Protein AF-A0A2M7SRD3-F1 (afdb_monomer)

Radius of gyration: 24.25 Å; Cα contacts (8 Å, |Δi|>4): 43; chains: 1; bounding box: 41×37×69 Å

pLDDT: mean 70.31, std 21.48, range [29.5, 97.19]

Structure (mmCIF, N/CA/C/O backbone):
data_AF-A0A2M7SRD3-F1
#
_entry.id   AF-A0A2M7SRD3-F1
#
loop_
_atom_site.group_PDB
_atom_site.id
_atom_site.type_symbol
_atom_site.label_atom_id
_atom_site.label_alt_id
_atom_site.label_comp_id
_atom_site.label_asym_id
_atom_site.label_entity_id
_atom_site.label_seq_id
_atom_site.pdbx_PDB_ins_code
_atom_site.Cartn_x
_atom_site.Cartn_y
_atom_site.Cartn_z
_atom_site.occupancy
_atom_site.B_iso_or_equiv
_atom_site.aut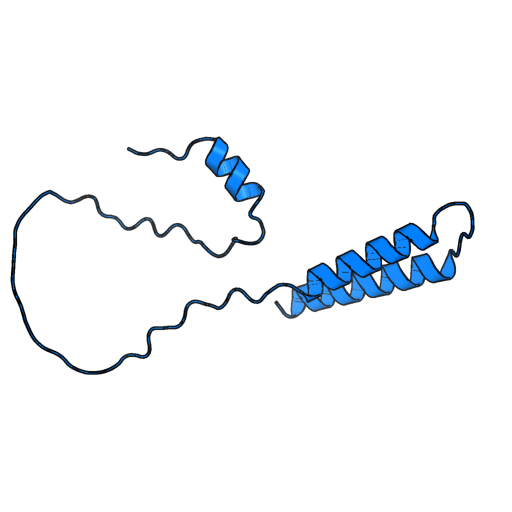h_seq_id
_atom_site.auth_comp_id
_atom_site.auth_asym_id
_atom_site.auth_atom_id
_atom_site.pdbx_PDB_model_num
ATOM 1 N N . MET A 1 1 ? -14.503 23.095 34.127 1.00 45.19 1 MET A N 1
ATOM 2 C CA . MET A 1 1 ? -14.641 22.718 32.708 1.00 45.19 1 MET A CA 1
ATOM 3 C C . MET A 1 1 ? -13.235 22.602 32.161 1.00 45.19 1 MET A C 1
ATOM 5 O O . MET A 1 1 ? -12.594 23.626 31.984 1.00 45.19 1 MET A O 1
ATOM 9 N N . GLU A 1 2 ? -12.712 21.387 32.020 1.00 53.75 2 GLU A N 1
ATOM 10 C CA . GLU A 1 2 ? -11.455 21.172 31.294 1.00 53.75 2 GLU A CA 1
ATOM 11 C C . GLU A 1 2 ? -11.826 20.880 29.841 1.00 53.75 2 GLU A C 1
ATOM 13 O O . GLU A 1 2 ? -12.246 19.775 29.504 1.00 53.75 2 GLU A O 1
ATOM 18 N N . GLU A 1 3 ? -11.794 21.911 29.000 1.00 58.84 3 GLU A N 1
ATOM 19 C CA . GLU A 1 3 ? -12.043 21.758 27.568 1.00 58.84 3 GLU A CA 1
ATOM 20 C C . GLU A 1 3 ? -10.777 21.222 26.879 1.00 58.84 3 GLU A C 1
ATOM 22 O O . GLU A 1 3 ? -9.671 21.691 27.175 1.00 58.84 3 GLU A O 1
ATOM 27 N N . PRO A 1 4 ? -10.896 20.243 25.964 1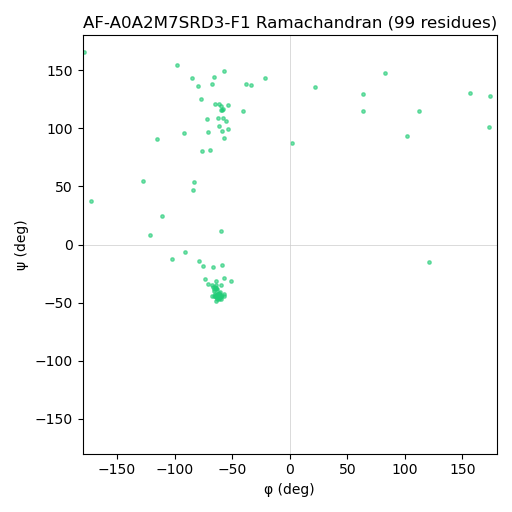.00 63.25 4 PRO A N 1
ATOM 28 C CA . PRO A 1 4 ? -9.741 19.686 25.276 1.00 63.25 4 PRO A CA 1
ATOM 29 C C . PRO A 1 4 ? -9.092 20.754 24.388 1.00 63.25 4 PRO A C 1
ATOM 31 O O . PRO A 1 4 ? -9.713 21.304 23.478 1.00 63.25 4 PRO A O 1
ATOM 34 N N . SER A 1 5 ? -7.817 21.044 24.654 1.00 76.44 5 SER A N 1
ATOM 35 C CA . SER A 1 5 ? -7.002 21.957 23.848 1.00 76.44 5 SER A CA 1
ATOM 36 C C . SER A 1 5 ? -6.941 21.496 22.387 1.00 76.44 5 SER A C 1
ATOM 38 O O . SER A 1 5 ? -6.916 20.301 22.099 1.00 76.44 5 SER A O 1
ATOM 40 N N . VAL A 1 6 ? -6.824 22.438 21.445 1.00 74.75 6 VAL A N 1
ATOM 41 C CA . VAL A 1 6 ? -6.611 22.163 20.007 1.00 74.75 6 VAL A CA 1
ATOM 42 C C . VAL A 1 6 ? -5.437 21.202 19.778 1.00 74.75 6 VAL A C 1
ATOM 44 O O . VAL A 1 6 ? -5.451 20.387 18.854 1.00 74.75 6 VAL A O 1
ATOM 47 N N . LEU A 1 7 ? -4.431 21.246 20.653 1.00 68.06 7 LEU A N 1
ATOM 48 C CA . LEU A 1 7 ? -3.292 20.332 20.611 1.00 68.06 7 LEU A CA 1
ATOM 49 C C . LEU A 1 7 ? -3.695 18.875 20.848 1.00 68.06 7 LEU A C 1
ATOM 51 O O . LEU A 1 7 ? -3.096 17.979 20.258 1.00 68.06 7 LEU A O 1
ATOM 55 N N . ASP A 1 8 ? -4.728 18.632 21.647 1.00 71.81 8 ASP A N 1
ATOM 56 C CA . ASP A 1 8 ? -5.255 17.294 21.891 1.00 71.81 8 ASP A CA 1
ATOM 57 C C . ASP A 1 8 ? -5.985 16.748 20.655 1.00 71.81 8 ASP A C 1
ATOM 59 O O . ASP A 1 8 ? -5.835 15.579 20.301 1.00 71.81 8 ASP A O 1
ATOM 63 N N . TYR A 1 9 ? -6.652 17.620 19.888 1.00 75.19 9 TYR A N 1
ATOM 64 C CA . TYR A 1 9 ? -7.229 17.251 18.591 1.00 75.19 9 TYR A CA 1
ATOM 65 C C . TYR A 1 9 ? -6.153 16.855 17.571 1.00 75.19 9 TYR A C 1
ATOM 67 O O . TYR A 1 9 ? -6.278 15.836 16.886 1.00 75.19 9 TYR A O 1
ATOM 75 N N . VAL A 1 10 ? -5.058 17.617 17.494 1.00 78.75 10 VAL A N 1
ATOM 76 C CA . VAL A 1 10 ? -3.927 17.296 16.606 1.00 78.75 10 VAL A CA 1
ATOM 77 C C . VAL A 1 10 ? -3.254 15.993 17.039 1.00 78.75 10 VAL A C 1
ATOM 79 O O . VAL A 1 10 ? -2.965 15.130 16.207 1.00 78.75 10 VAL A O 1
ATOM 82 N N . LYS A 1 11 ? -3.064 15.804 18.346 1.00 65.62 11 LYS A N 1
ATOM 83 C CA . LYS A 1 11 ? -2.464 14.594 18.913 1.00 65.62 11 LYS A CA 1
ATOM 84 C C . LYS A 1 11 ? -3.349 13.368 18.682 1.00 65.62 11 LYS A C 1
ATOM 86 O O . LYS A 1 11 ? -2.837 12.321 18.297 1.00 65.62 11 LYS A O 1
ATOM 91 N N . SER A 1 12 ? -4.665 13.510 18.818 1.00 68.81 12 SER A N 1
ATOM 92 C CA . SER A 1 12 ? -5.658 12.477 18.502 1.00 68.81 12 SER A CA 1
ATOM 93 C C . SER A 1 12 ? -5.656 12.109 17.013 1.00 68.81 12 SER A C 1
ATOM 95 O O . SER A 1 12 ? -5.631 10.928 16.664 1.00 68.81 12 SER A O 1
ATOM 97 N N . LYS A 1 13 ? -5.572 13.097 16.110 1.00 71.62 13 LYS A N 1
ATOM 98 C CA . LYS A 1 13 ? -5.458 12.847 14.662 1.00 71.62 13 LYS A CA 1
ATOM 99 C C . LYS A 1 13 ? -4.163 12.131 14.275 1.00 71.62 13 LYS A C 1
ATOM 101 O O . LYS A 1 13 ? -4.200 11.298 13.371 1.00 71.62 13 LYS A O 1
ATOM 106 N N . LEU A 1 14 ? -3.049 12.406 14.958 1.00 74.75 14 LEU A N 1
ATOM 107 C CA . LEU A 1 14 ? -1.787 11.685 14.747 1.00 74.75 14 LEU A CA 1
ATOM 108 C C . LEU A 1 14 ? -1.809 10.264 15.327 1.00 74.75 14 LEU A C 1
ATOM 110 O O . LEU A 1 14 ? -1.161 9.365 14.796 1.00 74.75 14 LEU A O 1
ATOM 114 N N . LYS A 1 15 ? -2.581 10.034 16.388 1.00 65.44 15 LYS A N 1
ATOM 115 C CA . LYS A 1 15 ? -2.758 8.733 17.043 1.00 65.44 15 LYS A CA 1
ATOM 116 C C . LYS A 1 15 ? -3.823 7.874 16.345 1.00 65.44 15 LYS A C 1
ATOM 118 O O . LYS A 1 15 ? -4.652 7.246 17.000 1.00 65.44 15 LYS A O 1
ATOM 123 N N . PHE A 1 16 ? -3.783 7.760 15.013 1.00 59.47 16 PHE A N 1
ATOM 124 C CA . PHE A 1 16 ? -4.686 6.866 14.260 1.00 59.47 16 PHE A CA 1
ATOM 125 C C . PHE A 1 16 ? -4.567 5.387 14.684 1.00 59.47 16 PHE A C 1
ATOM 127 O O . PHE A 1 16 ? -5.478 4.598 14.440 1.00 59.47 16 PHE A O 1
ATOM 134 N N . TRP A 1 17 ? -3.473 5.043 15.369 1.00 58.94 17 TRP A N 1
ATOM 135 C CA . TRP A 1 17 ? -3.199 3.747 15.990 1.00 58.94 17 TRP A CA 1
ATOM 136 C C . TRP A 1 17 ? -3.907 3.511 17.339 1.00 58.94 17 TRP A C 1
ATOM 138 O O . TRP A 1 17 ? -3.954 2.380 17.807 1.00 58.94 17 TRP A O 1
ATOM 148 N N . GLN A 1 18 ? -4.452 4.555 17.979 1.00 55.81 18 GLN A N 1
ATOM 149 C CA . GLN A 1 18 ? -5.123 4.492 19.291 1.00 55.81 18 GLN A CA 1
ATOM 150 C C . GLN A 1 18 ? -6.639 4.739 19.201 1.00 55.81 18 G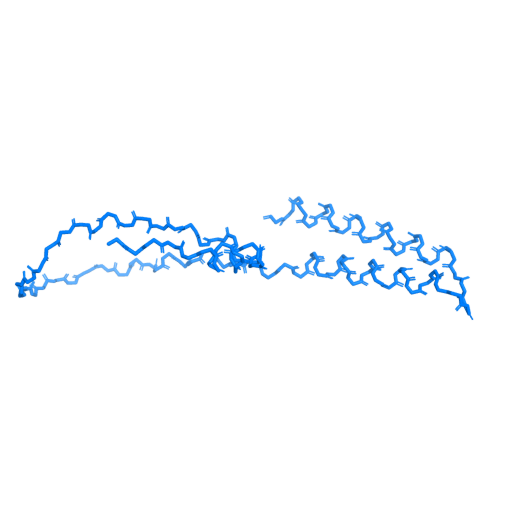LN A C 1
ATOM 152 O O . GLN A 1 18 ? -7.275 5.107 20.184 1.00 55.81 18 GLN A O 1
ATOM 157 N N . ARG A 1 19 ? -7.251 4.488 18.035 1.00 51.75 19 ARG A N 1
ATOM 158 C CA . ARG A 1 19 ? -8.700 4.630 17.755 1.00 51.75 19 ARG A CA 1
ATOM 159 C C . ARG A 1 19 ? -9.650 3.767 18.623 1.00 51.75 19 ARG A C 1
ATOM 161 O O . ARG A 1 19 ? -10.828 3.664 18.297 1.00 51.75 19 ARG A O 1
ATOM 168 N N . GLY A 1 20 ? -9.159 3.148 19.698 1.00 50.91 20 GLY A N 1
ATOM 169 C CA . GLY A 1 20 ? -9.927 2.352 20.659 1.00 50.91 20 GLY A CA 1
ATOM 170 C C . GLY A 1 20 ? -10.250 3.057 21.982 1.00 50.91 20 GLY A C 1
ATOM 171 O O . GLY A 1 20 ? -11.106 2.566 22.713 1.00 50.91 20 GLY A O 1
ATOM 172 N N . GLU A 1 21 ? -9.643 4.207 22.297 1.00 48.59 21 GLU A N 1
ATOM 173 C CA . GLU A 1 21 ? -10.061 5.015 23.453 1.00 48.59 21 GLU A CA 1
ATOM 174 C C . GLU A 1 21 ? -11.352 5.766 23.096 1.00 48.59 21 GLU A C 1
ATOM 176 O O . GLU A 1 21 ? -11.353 6.940 22.728 1.00 48.59 21 GLU A O 1
ATOM 181 N N . LYS A 1 22 ? -12.494 5.070 23.171 1.00 48.47 22 LYS A N 1
ATOM 182 C CA . LYS A 1 22 ? -13.769 5.766 23.347 1.00 48.47 22 LYS A CA 1
ATOM 183 C C . LYS A 1 22 ? -13.645 6.548 24.647 1.00 48.47 22 LYS 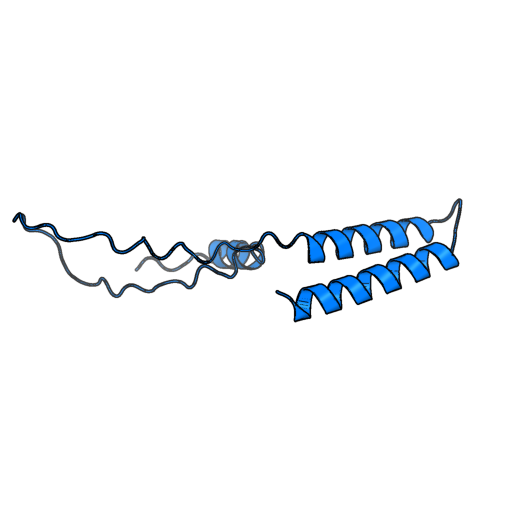A C 1
ATOM 185 O O . LYS A 1 22 ? -13.506 5.946 25.707 1.00 48.47 22 LYS A O 1
ATOM 190 N N . ILE A 1 23 ? -13.686 7.872 24.545 1.00 49.66 23 ILE A N 1
ATOM 191 C CA . ILE A 1 23 ? -13.851 8.783 25.673 1.00 49.66 23 ILE A CA 1
ATOM 192 C C . ILE A 1 23 ? -15.114 8.326 26.410 1.00 49.66 23 ILE A C 1
ATOM 194 O O . ILE A 1 23 ? -16.234 8.582 25.968 1.00 49.66 23 ILE A O 1
ATOM 198 N N . ILE A 1 24 ? -14.937 7.576 27.498 1.00 46.91 24 ILE A N 1
ATOM 199 C CA . ILE A 1 24 ? -15.996 7.331 28.464 1.00 46.91 24 ILE A CA 1
ATOM 200 C C . ILE A 1 24 ? -16.156 8.677 29.158 1.00 46.91 24 ILE A C 1
ATOM 202 O O . ILE A 1 24 ? -15.377 9.028 30.040 1.00 46.91 24 ILE A O 1
ATOM 206 N N . ILE A 1 25 ? -17.129 9.469 28.713 1.00 45.72 25 ILE A N 1
ATOM 207 C CA . ILE A 1 25 ? -17.614 10.599 29.498 1.00 45.72 25 ILE A CA 1
ATOM 208 C C . ILE A 1 25 ? -18.345 9.960 30.681 1.00 45.72 25 ILE A C 1
ATOM 210 O O . ILE A 1 25 ? -19.558 9.759 30.649 1.00 45.72 25 ILE A O 1
ATOM 214 N N . THR A 1 26 ? -17.590 9.545 31.700 1.00 33.03 26 THR A N 1
ATOM 215 C CA . THR A 1 26 ? -18.160 9.247 33.006 1.00 33.03 26 THR A CA 1
ATOM 216 C C . THR A 1 26 ? -18.748 10.559 33.481 1.00 33.03 26 THR A C 1
ATOM 218 O O . THR A 1 26 ? -18.036 11.517 33.774 1.00 33.03 26 THR A O 1
ATOM 221 N N . THR A 1 27 ? -20.073 10.611 33.489 1.00 42.25 27 THR A N 1
ATOM 222 C CA . THR A 1 27 ? -20.823 11.591 34.255 1.00 42.25 27 THR A CA 1
ATOM 223 C C . THR A 1 27 ? -20.406 11.453 35.721 1.00 42.25 27 THR A C 1
ATOM 225 O O . THR A 1 27 ? -20.890 10.612 36.467 1.00 42.25 27 THR A O 1
ATOM 228 N N . SER A 1 28 ? -19.400 12.220 36.121 1.00 38.34 28 SER A N 1
ATOM 229 C CA . SER A 1 28 ? -19.044 12.441 37.518 1.00 38.34 28 SER A CA 1
ATOM 230 C C . SER A 1 28 ? -18.975 13.941 37.758 1.00 38.34 28 SER A C 1
ATOM 232 O O . SER A 1 28 ? -17.983 14.489 38.228 1.00 38.34 28 SER A O 1
ATOM 234 N N . ALA A 1 29 ? -20.072 14.621 37.429 1.00 40.25 29 ALA A N 1
ATOM 235 C CA . ALA A 1 29 ? -20.532 15.661 38.326 1.00 40.25 29 ALA A CA 1
ATOM 236 C C . ALA A 1 29 ? -21.093 14.927 39.545 1.00 40.25 29 ALA A C 1
ATOM 238 O O . ALA A 1 29 ? -22.120 14.270 39.401 1.00 40.25 29 ALA A O 1
ATOM 239 N N . THR A 1 30 ? -20.398 14.973 40.687 1.00 31.27 30 THR A N 1
ATOM 240 C CA . THR A 1 30 ? -20.986 15.007 42.041 1.00 31.27 30 THR A CA 1
ATOM 241 C C . THR A 1 30 ? -19.887 14.883 43.104 1.00 31.27 30 THR A C 1
ATOM 243 O O . THR A 1 30 ? -19.383 13.803 43.374 1.00 31.27 30 THR A O 1
ATOM 246 N N . PHE A 1 31 ? -19.559 16.050 43.662 1.00 29.50 31 PHE A N 1
ATOM 247 C CA . PHE A 1 31 ? -19.368 16.362 45.083 1.00 29.50 31 PHE A CA 1
ATOM 248 C C . PHE A 1 31 ? -18.249 15.710 45.920 1.00 29.50 31 PHE A C 1
ATOM 250 O O . PHE A 1 31 ? -18.088 14.502 46.039 1.00 29.50 31 PHE A O 1
ATOM 257 N N . SER A 1 32 ? -17.532 16.625 46.578 1.00 33.69 32 SER A N 1
ATOM 258 C CA . SER A 1 32 ? -16.679 16.477 47.750 1.00 33.69 32 SER A CA 1
ATOM 259 C C . SER A 1 32 ? -17.190 15.505 48.819 1.00 33.69 32 SER A C 1
ATOM 261 O O . SER A 1 32 ? -18.324 15.635 49.264 1.00 33.69 32 SER A O 1
ATOM 263 N N . GLY A 1 33 ? -16.261 14.713 49.362 1.00 34.47 33 GLY A N 1
ATOM 264 C CA . GLY A 1 33 ? -16.201 14.376 50.789 1.00 34.47 33 GLY A CA 1
ATOM 265 C C . GLY A 1 33 ? -17.099 13.244 51.305 1.00 34.47 33 GLY A C 1
ATOM 266 O O . GLY A 1 33 ? -18.239 13.091 50.894 1.00 34.47 33 GLY A O 1
ATOM 267 N N . VAL A 1 34 ? -16.558 12.562 52.325 1.00 33.88 34 VAL A N 1
ATOM 268 C CA . VAL A 1 34 ? -17.157 11.572 53.250 1.00 33.88 34 VAL A CA 1
ATOM 269 C C . VAL A 1 34 ? -16.844 10.087 52.964 1.00 33.88 34 VAL A C 1
ATOM 271 O O . VAL A 1 34 ? -17.477 9.413 52.163 1.00 33.88 34 VAL A O 1
ATOM 274 N N . GLU A 1 35 ? -15.786 9.643 53.653 1.00 38.91 35 GLU A N 1
ATOM 275 C CA . GLU A 1 35 ? -15.600 8.429 54.475 1.00 38.91 35 GLU A CA 1
ATOM 276 C C . GLU A 1 35 ? -16.484 7.163 54.316 1.00 38.91 35 GLU A C 1
ATOM 278 O O . GLU A 1 35 ? -17.706 7.205 54.365 1.00 38.91 35 GLU A O 1
ATOM 283 N N . GLU A 1 36 ? -15.768 6.023 54.317 1.00 37.72 36 GLU A N 1
ATOM 284 C CA . GLU A 1 36 ? -16.004 4.791 55.106 1.00 37.72 36 GLU A CA 1
ATOM 285 C C . GLU A 1 36 ? -17.295 3.959 54.879 1.00 37.72 36 GLU A C 1
ATOM 287 O O . GLU A 1 36 ? -18.382 4.356 55.274 1.00 37.72 36 GLU A O 1
ATOM 292 N N . LYS A 1 37 ? -17.169 2.710 54.372 1.00 37.38 37 LYS A N 1
ATOM 293 C CA . LYS A 1 37 ? -17.249 1.459 55.178 1.00 37.38 37 LYS A CA 1
ATOM 294 C C . LYS A 1 37 ? -17.211 0.159 54.344 1.00 37.38 37 LYS A C 1
ATOM 296 O O . LYS A 1 37 ? -17.988 -0.081 53.432 1.00 37.38 37 LYS A O 1
ATOM 301 N N . VAL A 1 38 ? -16.277 -0.681 54.775 1.00 39.31 38 VAL A N 1
ATOM 302 C CA . VAL A 1 38 ? -16.011 -2.127 54.642 1.00 39.31 38 VAL A CA 1
ATOM 303 C C . VAL A 1 38 ? -17.181 -3.083 54.275 1.00 39.31 38 VAL A C 1
ATOM 305 O O . VAL A 1 38 ? -18.238 -3.040 54.897 1.00 39.31 38 VAL A O 1
ATOM 308 N N . LYS A 1 39 ? -16.825 -4.106 53.461 1.00 38.28 39 LYS A N 1
ATOM 309 C CA . LYS A 1 39 ? -17.063 -5.576 53.614 1.00 38.28 39 LYS A CA 1
ATOM 310 C C . LYS A 1 39 ? -18.033 -6.276 52.634 1.00 38.28 39 LYS A C 1
ATOM 312 O O . LYS A 1 39 ? -19.239 -6.122 52.736 1.00 38.28 39 LYS A O 1
ATOM 317 N N . ILE A 1 40 ? -17.479 -7.191 51.824 1.00 38.16 40 ILE A N 1
ATOM 318 C CA . ILE A 1 40 ? -17.690 -8.667 51.790 1.00 38.16 40 ILE A CA 1
ATOM 319 C C . ILE A 1 40 ? -17.329 -9.182 50.382 1.00 38.16 40 ILE A C 1
ATOM 321 O O . ILE A 1 40 ? -17.741 -8.622 49.373 1.00 38.16 40 ILE A O 1
ATOM 325 N N . ALA A 1 41 ? -16.500 -10.224 50.343 1.00 49.41 41 ALA A N 1
ATOM 326 C CA . ALA A 1 41 ? -15.986 -10.877 49.146 1.00 49.41 41 ALA A CA 1
ATOM 327 C C . ALA A 1 41 ? -16.952 -11.941 48.601 1.00 49.41 41 ALA A C 1
ATOM 329 O O . ALA A 1 41 ? -17.508 -12.675 49.408 1.00 49.41 41 ALA A O 1
ATOM 330 N N . GLU A 1 42 ? -17.052 -12.065 47.268 1.00 47.22 42 GLU A N 1
ATOM 331 C CA . GLU A 1 42 ? -17.192 -13.319 46.493 1.00 47.22 42 GLU A CA 1
ATOM 332 C C . GLU A 1 42 ? -17.237 -13.013 44.971 1.00 47.22 42 GLU A C 1
ATOM 334 O O . GLU A 1 42 ? -17.395 -11.857 44.581 1.00 47.22 42 GLU A O 1
ATOM 339 N N . PRO A 1 43 ? -17.065 -14.009 44.085 1.00 44.47 43 PRO A N 1
ATOM 340 C CA . PRO A 1 43 ? -15.811 -14.535 43.569 1.00 44.47 43 PRO A CA 1
ATOM 341 C C . PRO A 1 43 ? -15.443 -13.943 42.192 1.00 44.47 43 PRO A C 1
ATOM 343 O O . PRO A 1 43 ? -16.294 -13.542 41.404 1.00 44.47 43 PRO A O 1
ATOM 346 N N . SER A 1 44 ? -14.139 -13.938 41.905 1.00 50.47 44 SER A N 1
ATOM 347 C CA . SER A 1 44 ? -13.506 -13.932 40.575 1.00 50.47 44 SER A CA 1
ATOM 348 C C . SER A 1 44 ? -14.447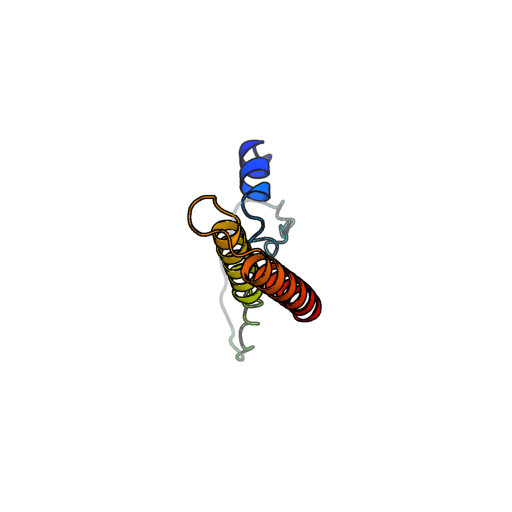 -13.878 39.355 1.00 50.47 44 SER A C 1
ATOM 350 O O . SER A 1 44 ? -14.756 -14.903 38.745 1.00 50.47 44 SER A O 1
ATOM 352 N N . GLN A 1 45 ? -14.819 -12.673 38.927 1.00 52.62 45 GLN A N 1
ATOM 353 C CA . GLN A 1 45 ? -15.035 -12.433 37.504 1.00 52.62 45 GLN A CA 1
ATOM 354 C C . GLN A 1 45 ? -13.639 -12.309 36.887 1.00 52.62 45 GLN A C 1
ATOM 356 O O . GLN A 1 45 ? -12.850 -11.500 37.388 1.00 52.62 45 GLN A O 1
ATOM 361 N N . PRO A 1 46 ? -13.268 -13.085 35.851 1.00 48.84 46 PRO A N 1
ATOM 362 C CA . PRO A 1 46 ? -12.069 -12.752 35.107 1.00 48.84 46 PRO A CA 1
ATOM 363 C C . PRO A 1 46 ? -12.287 -11.337 34.583 1.00 48.84 46 PRO A C 1
ATOM 365 O O . PRO A 1 46 ? -13.247 -11.087 33.852 1.00 48.84 46 PRO A O 1
ATOM 368 N N . ALA A 1 47 ? -11.438 -10.412 35.041 1.00 54.53 47 ALA A N 1
ATOM 369 C CA . ALA A 1 47 ? -11.352 -9.061 34.522 1.00 54.53 47 ALA A CA 1
ATOM 370 C C . ALA A 1 47 ? -11.482 -9.161 33.005 1.00 54.53 47 ALA A C 1
ATOM 372 O O . ALA A 1 47 ? -10.663 -9.829 32.376 1.00 54.53 47 ALA A O 1
ATOM 373 N N . ASN A 1 48 ? -12.566 -8.606 32.458 1.00 53.22 48 ASN A N 1
ATOM 374 C CA . ASN A 1 48 ? -12.834 -8.613 31.030 1.00 53.22 48 ASN A CA 1
ATOM 375 C C . ASN A 1 48 ? -11.641 -7.917 30.378 1.00 53.22 48 ASN A C 1
ATOM 377 O O . ASN A 1 48 ? -11.493 -6.695 30.465 1.00 53.22 48 ASN A O 1
ATOM 381 N N . LEU A 1 49 ? -10.710 -8.741 29.895 1.00 57.22 49 LEU A N 1
ATOM 382 C CA . LEU A 1 49 ? -9.428 -8.313 29.384 1.00 57.22 49 LEU A CA 1
ATOM 383 C C . LEU A 1 49 ? -9.752 -7.372 28.238 1.00 57.22 49 LEU A C 1
ATOM 385 O O . LEU A 1 49 ? -10.448 -7.750 27.296 1.00 57.22 49 LEU A O 1
ATOM 389 N N . GLN A 1 50 ? -9.294 -6.132 28.397 1.00 61.78 50 GLN A N 1
ATOM 390 C CA . GLN A 1 50 ? -9.343 -5.072 27.400 1.00 61.78 50 GLN A CA 1
ATOM 391 C C . GLN A 1 50 ? -9.189 -5.682 26.004 1.00 61.78 50 GLN A C 1
ATOM 393 O O . GLN A 1 50 ? -8.335 -6.562 25.848 1.00 61.78 50 GLN A O 1
ATOM 398 N N . PRO A 1 51 ? -9.964 -5.249 24.991 1.00 58.88 51 PRO A N 1
ATOM 399 C CA . PRO A 1 51 ? -9.739 -5.720 23.637 1.00 58.88 51 PRO A CA 1
ATOM 400 C C . PRO A 1 51 ? -8.284 -5.409 23.303 1.00 58.88 51 PRO A C 1
ATOM 402 O O . PRO A 1 51 ? -7.901 -4.244 23.166 1.00 58.88 51 PRO A O 1
ATOM 405 N N . ALA A 1 52 ? -7.454 -6.455 23.272 1.00 63.72 52 ALA A N 1
ATOM 406 C CA . ALA A 1 52 ? -6.055 -6.333 22.935 1.00 63.72 52 ALA A CA 1
ATOM 407 C C . ALA A 1 52 ? -6.044 -5.707 21.548 1.00 63.72 52 ALA A C 1
ATOM 409 O O . ALA A 1 52 ? -6.501 -6.322 20.584 1.00 63.72 52 ALA A O 1
ATOM 410 N N . THR A 1 53 ? -5.629 -4.441 21.471 1.00 67.62 53 THR A N 1
ATOM 411 C CA . THR A 1 53 ? -5.537 -3.734 20.200 1.00 67.62 53 THR A CA 1
ATOM 412 C C . THR A 1 53 ? -4.526 -4.516 19.382 1.00 67.62 53 THR A C 1
ATOM 414 O O . THR A 1 53 ? -3.328 -4.479 19.666 1.00 67.62 53 THR A O 1
ATOM 417 N N . ALA A 1 54 ? -5.028 -5.328 18.452 1.00 73.19 54 ALA A N 1
ATOM 418 C CA . ALA A 1 54 ? -4.196 -6.244 17.703 1.00 73.19 54 ALA A CA 1
ATOM 419 C C . ALA A 1 54 ? -3.178 -5.409 16.930 1.00 73.19 54 ALA A C 1
ATOM 421 O O . ALA A 1 54 ? -3.539 -4.529 16.148 1.00 73.19 54 ALA A O 1
ATOM 422 N N . TRP A 1 55 ? -1.898 -5.659 17.191 1.00 84.38 55 TRP A N 1
ATOM 423 C CA . TRP A 1 55 ? -0.808 -4.971 16.519 1.00 84.38 55 TRP A CA 1
ATOM 424 C C . TRP A 1 55 ? -0.984 -5.109 14.993 1.00 84.38 55 TRP A C 1
ATOM 426 O O . TRP A 1 55 ? -1.008 -6.239 14.495 1.00 84.38 55 TRP A O 1
ATOM 436 N N . PRO A 1 56 ? -1.123 -4.015 14.218 1.00 87.69 56 PRO A N 1
ATOM 437 C CA . PRO A 1 56 ? -1.537 -4.066 12.814 1.00 87.69 56 PRO A CA 1
ATOM 438 C C . PRO A 1 56 ? -0.350 -4.372 11.886 1.00 87.69 56 PRO A C 1
ATOM 440 O O . PRO A 1 56 ? -0.073 -3.663 10.916 1.00 87.69 56 PRO A O 1
ATOM 443 N N . TRP A 1 57 ? 0.360 -5.466 12.168 1.00 89.56 57 TRP A N 1
ATOM 444 C CA . TRP A 1 57 ? 1.521 -5.914 11.394 1.00 89.56 57 TRP A CA 1
ATOM 445 C C . TRP A 1 57 ? 1.194 -6.139 9.915 1.00 89.56 57 TRP A C 1
ATOM 447 O O . TRP A 1 57 ? 2.068 -5.963 9.076 1.00 89.56 57 TRP A O 1
ATOM 457 N N . ARG A 1 58 ? -0.056 -6.488 9.577 1.00 90.00 58 ARG A N 1
ATOM 458 C CA . ARG A 1 58 ? -0.487 -6.668 8.183 1.00 90.00 58 ARG A CA 1
ATOM 459 C C . ARG A 1 58 ? -0.418 -5.363 7.394 1.00 90.00 58 ARG A C 1
ATOM 461 O O . ARG A 1 58 ? 0.165 -5.336 6.318 1.00 90.00 58 ARG A O 1
ATOM 468 N N . SER A 1 59 ? -0.953 -4.272 7.940 1.00 89.00 59 SER A N 1
ATOM 469 C CA . SER A 1 59 ? -0.903 -2.961 7.283 1.00 89.00 59 SER A CA 1
ATOM 470 C C . SER A 1 59 ? 0.530 -2.428 7.201 1.00 89.00 59 SER A C 1
ATOM 472 O O . SER A 1 59 ? 0.912 -1.854 6.185 1.00 89.00 59 SER A O 1
ATOM 474 N N . LEU A 1 60 ? 1.351 -2.682 8.229 1.00 92.25 60 LEU A N 1
ATOM 475 C CA . LEU A 1 60 ? 2.788 -2.379 8.196 1.00 92.25 60 LEU A CA 1
ATOM 476 C C . LEU A 1 60 ? 3.525 -3.163 7.108 1.00 92.25 60 LEU A C 1
ATOM 478 O O . LEU A 1 60 ? 4.358 -2.599 6.404 1.00 92.25 60 LEU A O 1
ATOM 482 N N . LEU A 1 61 ? 3.209 -4.449 6.951 1.00 93.19 61 LEU A N 1
ATOM 483 C CA . LEU A 1 61 ? 3.802 -5.290 5.920 1.00 93.19 61 LEU A CA 1
ATOM 484 C C . LEU A 1 61 ? 3.399 -4.808 4.521 1.00 93.19 61 LEU A C 1
ATOM 486 O O . LEU A 1 61 ? 4.264 -4.670 3.662 1.00 93.19 61 LEU A O 1
ATOM 490 N N . ALA A 1 62 ? 2.121 -4.477 4.304 1.00 93.94 62 ALA A N 1
ATOM 491 C CA . ALA A 1 62 ? 1.660 -3.892 3.042 1.00 93.94 62 ALA A CA 1
ATOM 492 C C . ALA A 1 62 ? 2.420 -2.598 2.706 1.00 93.94 62 ALA A C 1
ATOM 494 O O . ALA A 1 62 ? 2.882 -2.426 1.579 1.00 93.94 62 ALA A O 1
ATOM 495 N N . LEU A 1 63 ? 2.613 -1.721 3.696 1.00 93.50 63 LEU A N 1
ATOM 496 C CA . LEU A 1 63 ? 3.390 -0.493 3.533 1.00 93.50 63 LEU A CA 1
ATOM 497 C C . LEU A 1 63 ? 4.854 -0.786 3.169 1.00 93.50 63 LEU A C 1
ATOM 499 O O . LEU A 1 63 ? 5.390 -0.171 2.250 1.00 93.50 63 LEU A O 1
ATOM 503 N N . ALA A 1 64 ? 5.493 -1.741 3.847 1.00 94.31 64 ALA A N 1
ATOM 504 C CA . ALA A 1 64 ? 6.872 -2.128 3.559 1.00 94.31 64 ALA A CA 1
ATOM 505 C C . ALA A 1 64 ? 7.039 -2.657 2.123 1.00 94.31 64 ALA A C 1
ATOM 507 O O . ALA A 1 64 ? 7.995 -2.285 1.441 1.00 94.31 64 ALA A O 1
ATOM 508 N N . LEU A 1 65 ? 6.091 -3.466 1.635 1.00 93.75 65 LEU A N 1
ATOM 509 C CA . LEU A 1 65 ? 6.091 -3.944 0.248 1.00 93.75 65 LEU A CA 1
ATOM 510 C C . LEU A 1 65 ? 5.939 -2.792 -0.751 1.00 93.75 65 LEU A C 1
ATOM 512 O O . LEU A 1 65 ? 6.668 -2.753 -1.740 1.00 93.75 65 LEU A O 1
ATOM 516 N N . ALA A 1 66 ? 5.038 -1.842 -0.486 1.00 94.56 66 ALA A N 1
ATOM 517 C CA . ALA A 1 66 ? 4.844 -0.677 -1.348 1.00 94.56 66 ALA A CA 1
ATOM 518 C C . ALA A 1 66 ? 6.119 0.182 -1.441 1.00 94.56 66 ALA A C 1
ATOM 520 O O . ALA A 1 66 ? 6.520 0.575 -2.537 1.00 94.56 66 ALA A O 1
ATOM 521 N N . LEU A 1 67 ? 6.806 0.404 -0.314 1.00 93.94 67 LEU A N 1
ATOM 522 C CA . LEU A 1 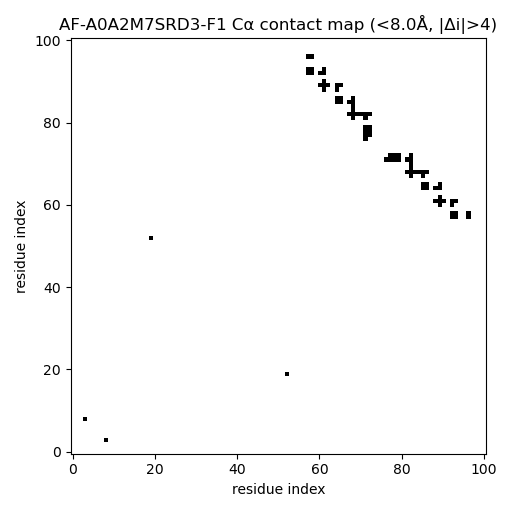67 ? 8.090 1.115 -0.276 1.00 93.94 67 LEU A CA 1
ATOM 523 C C . LEU A 1 67 ? 9.202 0.347 -1.007 1.00 93.94 67 LEU A C 1
ATOM 525 O O . LEU A 1 67 ? 10.008 0.946 -1.719 1.00 93.94 67 LEU A O 1
ATOM 529 N N . GLY A 1 68 ? 9.230 -0.983 -0.887 1.00 91.62 68 GLY A N 1
ATOM 530 C CA . GLY A 1 68 ? 10.129 -1.833 -1.672 1.00 91.62 68 GLY A CA 1
ATOM 531 C C . GLY A 1 68 ? 9.866 -1.718 -3.177 1.00 91.62 68 GLY A C 1
ATOM 532 O O . GLY A 1 68 ? 10.801 -1.571 -3.963 1.00 91.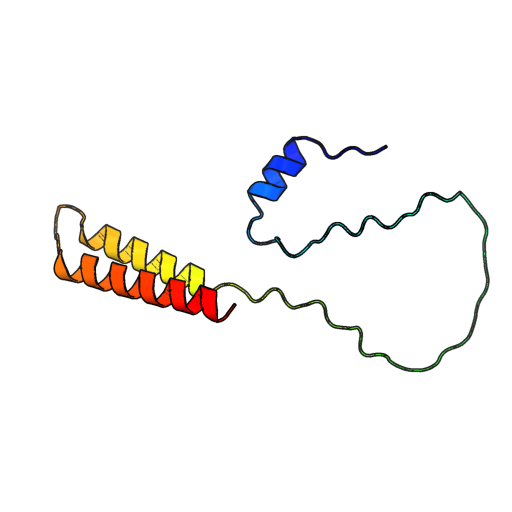62 68 GLY A O 1
ATOM 533 N N . GLY A 1 69 ? 8.592 -1.709 -3.577 1.00 90.69 69 GLY A N 1
ATOM 534 C CA . GLY A 1 69 ? 8.175 -1.498 -4.963 1.00 90.69 69 GLY A CA 1
ATOM 535 C C . GLY A 1 69 ? 8.560 -0.117 -5.488 1.00 90.69 69 GLY A C 1
ATOM 536 O O . GLY A 1 69 ? 9.010 0.002 -6.624 1.00 90.69 69 GLY A O 1
ATOM 537 N N . GLN A 1 70 ? 8.466 0.916 -4.648 1.00 92.38 70 GLN A N 1
ATOM 538 C CA . GLN A 1 70 ? 8.898 2.269 -4.994 1.00 92.38 70 GLN A CA 1
ATOM 539 C C . GLN A 1 70 ? 10.397 2.324 -5.312 1.00 92.38 70 GLN A C 1
ATOM 541 O O . GLN A 1 70 ? 10.775 2.915 -6.322 1.00 92.38 70 GLN A O 1
ATOM 546 N N . ARG A 1 71 ? 11.234 1.629 -4.529 1.00 89.69 71 ARG A N 1
ATOM 547 C CA . ARG A 1 71 ? 12.670 1.502 -4.823 1.00 89.69 71 ARG A CA 1
ATOM 548 C C . ARG A 1 71 ? 12.956 0.849 -6.173 1.00 89.69 71 ARG A C 1
ATOM 550 O O . ARG A 1 71 ? 13.899 1.237 -6.849 1.00 89.69 71 ARG A O 1
ATOM 557 N N . ALA A 1 72 ? 12.136 -0.110 -6.599 1.00 90.38 72 ALA A N 1
ATOM 558 C CA . ALA A 1 72 ? 12.306 -0.769 -7.896 1.00 90.38 72 ALA A CA 1
ATOM 559 C C . ALA A 1 72 ? 12.072 0.172 -9.097 1.00 90.38 72 ALA A C 1
ATOM 561 O O . ALA A 1 72 ? 12.517 -0.122 -10.211 1.00 90.38 72 ALA A O 1
ATOM 562 N N . PHE A 1 73 ? 11.391 1.302 -8.884 1.00 90.00 73 PHE A N 1
ATOM 563 C CA . PHE A 1 73 ? 11.163 2.325 -9.904 1.00 90.00 73 PHE A CA 1
ATOM 564 C C . PHE A 1 73 ? 12.240 3.414 -9.944 1.00 90.00 73 PHE A C 1
ATOM 566 O O . PHE A 1 73 ? 12.220 4.234 -10.866 1.00 90.00 73 PHE A O 1
ATOM 573 N N . GLU A 1 74 ? 13.181 3.420 -8.998 1.00 88.75 74 GLU A N 1
ATOM 574 C CA . GLU A 1 74 ? 14.252 4.411 -8.965 1.00 88.75 74 GLU A CA 1
ATOM 575 C C . GLU A 1 74 ? 15.207 4.266 -10.173 1.00 88.75 74 GLU A C 1
ATOM 577 O O . GLU A 1 74 ? 15.464 3.158 -10.667 1.00 88.75 74 GLU A O 1
ATOM 582 N N . PRO A 1 75 ? 15.727 5.389 -10.702 1.00 77.56 75 PRO A N 1
ATOM 583 C CA . PRO A 1 75 ? 16.713 5.377 -11.778 1.00 77.56 75 PRO A CA 1
ATOM 584 C C . PRO A 1 75 ? 18.053 4.800 -11.286 1.00 77.56 75 PRO A C 1
ATOM 586 O O . PRO A 1 75 ? 18.504 5.112 -10.191 1.00 77.56 75 PRO A O 1
ATOM 589 N N . GLY A 1 76 ? 18.701 3.960 -12.104 1.00 79.69 76 GLY A N 1
ATOM 590 C CA . GLY A 1 76 ? 19.978 3.291 -11.775 1.00 79.69 76 GLY A CA 1
ATOM 591 C C . GLY A 1 76 ? 19.928 1.757 -11.808 1.00 79.69 76 GLY A C 1
ATOM 592 O O . GLY A 1 76 ? 20.963 1.109 -11.901 1.00 79.69 76 GLY A O 1
ATOM 593 N N . GLY A 1 77 ? 18.726 1.176 -11.812 1.00 73.12 77 GLY A N 1
ATOM 594 C CA . GLY A 1 77 ? 18.495 -0.273 -11.889 1.00 73.12 77 GLY A CA 1
ATOM 595 C C . GLY A 1 77 ? 17.012 -0.605 -12.051 1.00 73.12 77 GLY A C 1
ATOM 596 O O . GLY A 1 77 ? 16.505 -1.532 -11.424 1.00 73.12 77 GLY A O 1
ATOM 597 N N . ARG A 1 78 ? 16.299 0.218 -12.833 1.00 83.12 78 ARG A N 1
ATOM 598 C CA . ARG A 1 78 ? 14.833 0.240 -12.893 1.00 83.12 78 ARG A CA 1
ATOM 599 C C . ARG A 1 78 ? 14.272 -1.112 -13.330 1.00 83.12 78 ARG A C 1
ATOM 601 O O . ARG A 1 78 ? 14.427 -1.507 -14.483 1.00 83.12 78 ARG A O 1
ATOM 608 N N . SER A 1 79 ? 13.530 -1.761 -12.439 1.00 88.06 79 SER A N 1
ATOM 609 C CA . SER A 1 79 ? 12.810 -3.001 -12.726 1.00 88.06 79 SER A CA 1
ATOM 610 C C . SER A 1 79 ? 11.311 -2.761 -12.604 1.00 88.06 79 SER A C 1
ATOM 612 O O . SER A 1 79 ? 10.712 -2.899 -11.537 1.00 88.06 79 SER A O 1
ATOM 614 N N . LEU A 1 80 ? 10.698 -2.393 -13.734 1.00 89.44 80 LEU A N 1
ATOM 615 C CA . LEU A 1 80 ? 9.260 -2.123 -13.803 1.00 89.44 80 LEU A CA 1
ATOM 616 C C . LEU A 1 80 ? 8.428 -3.330 -13.350 1.00 89.44 80 LEU A C 1
ATOM 618 O O . LEU A 1 80 ? 7.469 -3.164 -12.602 1.00 89.44 80 LEU A O 1
ATOM 622 N N . GLY A 1 81 ? 8.814 -4.538 -13.777 1.00 92.88 81 GLY A N 1
ATOM 623 C CA . GLY A 1 81 ? 8.101 -5.770 -13.432 1.00 92.88 81 GLY A CA 1
ATOM 624 C C . GLY A 1 81 ? 8.109 -6.049 -11.930 1.00 92.8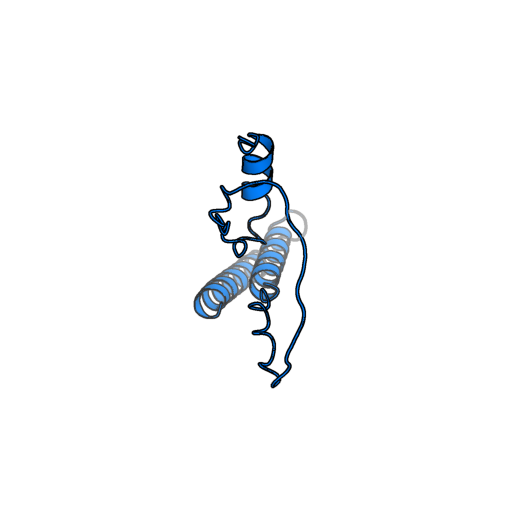8 81 GLY A C 1
ATOM 625 O O . GLY A 1 81 ? 7.061 -6.343 -11.358 1.00 92.88 81 GLY A O 1
ATOM 626 N N . LEU A 1 82 ? 9.266 -5.883 -11.278 1.00 91.81 82 LEU A N 1
ATOM 627 C CA . LEU A 1 82 ? 9.397 -6.065 -9.831 1.00 91.81 82 LEU A CA 1
ATOM 628 C C . LEU A 1 82 ? 8.558 -5.036 -9.061 1.00 91.81 82 LEU A C 1
ATOM 630 O O . LEU A 1 82 ? 7.836 -5.403 -8.136 1.00 91.81 82 LEU A O 1
ATOM 634 N N . GLY A 1 83 ? 8.620 -3.761 -9.460 1.00 92.69 83 GLY A N 1
ATOM 635 C CA . GLY A 1 83 ? 7.857 -2.691 -8.816 1.00 92.69 83 GLY A CA 1
ATOM 636 C C . GLY A 1 83 ? 6.347 -2.911 -8.908 1.00 92.69 83 GLY A C 1
ATOM 637 O O . GLY A 1 83 ? 5.651 -2.832 -7.897 1.00 92.69 83 GLY A O 1
ATOM 638 N N . ILE A 1 84 ? 5.845 -3.270 -10.095 1.00 95.19 84 ILE A N 1
ATOM 639 C CA . ILE A 1 84 ? 4.424 -3.577 -10.312 1.00 95.19 84 ILE A CA 1
ATOM 640 C C . ILE A 1 84 ? 3.994 -4.782 -9.464 1.00 95.19 84 ILE A C 1
ATOM 642 O O . IL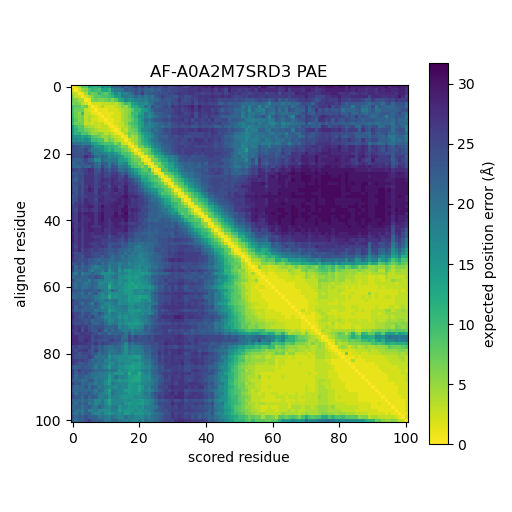E A 1 84 ? 2.979 -4.708 -8.772 1.00 95.19 84 ILE A O 1
ATOM 646 N N . ALA A 1 85 ? 4.774 -5.868 -9.466 1.00 96.06 85 ALA A N 1
ATOM 647 C CA . ALA A 1 85 ? 4.469 -7.064 -8.682 1.00 96.06 85 ALA A CA 1
ATOM 648 C C . ALA A 1 85 ? 4.392 -6.768 -7.173 1.00 96.06 85 ALA A C 1
ATOM 650 O O . ALA A 1 85 ? 3.448 -7.197 -6.507 1.00 96.06 85 ALA A O 1
ATOM 651 N N . LEU A 1 86 ? 5.340 -5.987 -6.640 1.00 94.00 86 LEU A N 1
ATOM 652 C CA . LEU A 1 86 ? 5.353 -5.578 -5.232 1.00 94.00 86 LEU A CA 1
ATOM 653 C C . LEU A 1 86 ? 4.151 -4.699 -4.870 1.00 94.00 86 LEU A C 1
ATOM 655 O O . LEU A 1 86 ? 3.565 -4.884 -3.804 1.00 94.00 86 LEU A O 1
ATOM 659 N N . TYR A 1 87 ? 3.735 -3.797 -5.762 1.00 95.25 87 TYR A N 1
ATOM 660 C CA . TYR A 1 87 ? 2.538 -2.979 -5.562 1.00 95.25 87 TYR A CA 1
ATOM 661 C C . TYR A 1 87 ? 1.250 -3.809 -5.540 1.00 95.25 87 TYR A C 1
ATOM 663 O O . TYR A 1 87 ? 0.414 -3.610 -4.658 1.00 95.25 87 TYR A O 1
ATOM 671 N N . PHE A 1 88 ? 1.089 -4.767 -6.460 1.00 97.19 88 PHE A N 1
ATOM 672 C CA . PHE A 1 88 ? -0.069 -5.668 -6.448 1.00 97.19 88 PHE A CA 1
ATOM 673 C C . PHE A 1 88 ? -0.114 -6.518 -5.176 1.00 97.19 88 PHE A C 1
ATOM 675 O O . PHE A 1 88 ? -1.172 -6.646 -4.559 1.00 97.19 88 PHE A O 1
ATOM 682 N N . ALA A 1 89 ? 1.034 -7.050 -4.749 1.00 95.81 89 ALA A N 1
ATOM 683 C CA . ALA A 1 89 ? 1.139 -7.799 -3.503 1.00 95.81 89 ALA A CA 1
ATOM 684 C C . ALA A 1 89 ? 0.785 -6.930 -2.281 1.00 95.81 89 ALA A C 1
ATOM 686 O O . ALA A 1 89 ? 0.017 -7.367 -1.424 1.00 95.81 89 ALA A O 1
ATOM 687 N N . ALA A 1 90 ? 1.274 -5.686 -2.226 1.00 95.56 90 ALA A N 1
ATOM 688 C CA . ALA A 1 90 ? 0.930 -4.730 -1.174 1.00 95.56 90 ALA A CA 1
ATOM 689 C C . ALA A 1 90 ? -0.578 -4.433 -1.134 1.00 95.56 90 ALA A C 1
ATOM 691 O O . ALA A 1 90 ? -1.184 -4.479 -0.064 1.00 95.56 90 ALA A O 1
ATOM 692 N N . ALA A 1 91 ? -1.196 -4.174 -2.291 1.00 94.81 91 ALA A N 1
ATOM 693 C CA . ALA A 1 91 ? -2.624 -3.883 -2.393 1.00 94.81 91 ALA A CA 1
ATOM 694 C C . ALA A 1 91 ? -3.485 -5.073 -1.947 1.00 94.81 91 ALA A C 1
ATOM 696 O O . ALA A 1 91 ? -4.390 -4.907 -1.129 1.00 94.81 91 ALA A O 1
ATOM 697 N N . ALA A 1 92 ? -3.173 -6.281 -2.424 1.00 96.00 92 ALA A N 1
ATOM 698 C CA . ALA A 1 92 ? -3.876 -7.497 -2.022 1.00 96.00 92 ALA A CA 1
ATOM 699 C C . ALA A 1 92 ? -3.770 -7.738 -0.508 1.00 96.00 92 ALA A C 1
ATOM 701 O O . ALA A 1 92 ? -4.768 -8.034 0.152 1.00 96.00 92 ALA A O 1
ATOM 702 N N . LEU A 1 93 ? -2.574 -7.557 0.060 1.00 94.38 93 LEU A N 1
ATOM 703 C CA . LEU A 1 93 ? -2.338 -7.743 1.489 1.00 94.38 93 LEU A CA 1
ATOM 704 C C . LEU A 1 93 ? -3.053 -6.681 2.336 1.00 94.38 93 LEU A C 1
ATOM 706 O O . LEU A 1 93 ? -3.555 -7.006 3.411 1.00 94.38 93 LEU A O 1
ATOM 710 N N . LEU A 1 94 ? -3.151 -5.442 1.846 1.00 93.00 94 LEU A N 1
ATOM 711 C CA . LEU A 1 94 ? -3.894 -4.365 2.500 1.00 93.00 94 LEU A CA 1
ATOM 712 C C . LEU A 1 94 ? -5.407 -4.626 2.496 1.00 93.00 94 LEU A C 1
ATOM 714 O O . LEU A 1 94 ? -6.051 -4.473 3.532 1.00 93.00 94 LEU A O 1
ATOM 718 N N . ILE A 1 95 ? -5.968 -5.069 1.365 1.00 94.12 95 ILE A N 1
ATOM 719 C CA . ILE A 1 95 ? -7.387 -5.456 1.260 1.00 94.12 95 ILE A CA 1
ATOM 720 C C . ILE A 1 95 ? -7.687 -6.604 2.226 1.00 94.12 95 ILE A C 1
ATOM 722 O O . ILE A 1 95 ? -8.655 -6.561 2.983 1.00 94.12 95 ILE A O 1
ATOM 726 N N . TRP A 1 96 ? -6.816 -7.610 2.259 1.00 92.31 96 TRP A N 1
ATOM 727 C CA . TRP A 1 96 ? -6.954 -8.731 3.179 1.00 92.31 96 TRP A CA 1
ATOM 728 C C . TRP A 1 96 ? -6.828 -8.316 4.649 1.00 92.31 96 TRP A C 1
ATOM 730 O O . TRP A 1 96 ? -7.548 -8.835 5.502 1.00 92.31 96 TRP A O 1
ATOM 740 N N . ALA A 1 97 ? -5.936 -7.372 4.958 1.00 90.50 97 ALA A N 1
ATOM 741 C CA . ALA A 1 97 ? -5.814 -6.805 6.294 1.00 90.50 97 ALA A CA 1
ATOM 742 C C . ALA A 1 97 ? -7.108 -6.109 6.723 1.00 90.50 97 ALA A C 1
ATOM 744 O O . ALA A 1 97 ? -7.547 -6.320 7.848 1.00 90.50 97 ALA A O 1
ATOM 745 N N . TYR A 1 98 ? -7.721 -5.345 5.817 1.00 87.94 98 TYR A N 1
ATOM 746 C CA . TYR A 1 98 ? -8.984 -4.650 6.051 1.00 87.94 98 TYR A CA 1
ATOM 747 C C . TYR A 1 98 ? -10.163 -5.606 6.267 1.00 87.94 98 TYR A C 1
ATOM 749 O O . TYR A 1 98 ? -11.023 -5.337 7.093 1.00 87.94 98 TYR A O 1
ATOM 757 N N . TRP A 1 99 ? -10.210 -6.738 5.564 1.00 90.38 99 TRP A N 1
ATOM 758 C CA . TRP A 1 99 ? -11.279 -7.726 5.761 1.00 90.38 99 TRP A CA 1
ATOM 759 C C . TRP A 1 99 ? -11.133 -8.563 7.031 1.00 90.38 99 TRP A C 1
ATOM 761 O O . TRP A 1 99 ? -12.086 -9.221 7.443 1.00 90.38 99 TRP A O 1
ATOM 771 N N . ARG A 1 100 ? -9.936 -8.612 7.617 1.00 80.31 100 ARG A N 1
ATOM 772 C CA . ARG A 1 100 ? -9.598 -9.549 8.695 1.00 80.31 100 ARG A CA 1
ATOM 773 C C . ARG A 1 100 ? -9.152 -8.851 9.985 1.00 80.31 100 ARG A C 1
ATOM 775 O O . ARG A 1 100 ? -8.617 -9.529 10.866 1.00 80.31 100 ARG A O 1
ATOM 782 N N . GLY A 1 101 ? -9.281 -7.530 10.049 1.00 67.94 101 GLY A N 1
ATOM 783 C CA . GLY A 1 101 ? -9.085 -6.685 11.227 1.00 67.94 101 GLY A CA 1
ATOM 784 C C . GLY A 1 101 ? -10.354 -5.896 11.488 1.00 67.94 101 GLY A C 1
ATOM 785 O O . GLY A 1 101 ? -10.632 -5.662 12.679 1.00 67.94 101 GLY A O 1
#

Foldseek 3Di:
DPDDDPVVVVVVVVPPLPVPPPPPPPPPPDDDDDDDDDDDDDDDDPPPPDPPSPDLVLLVVLVVLQVVLVVCCDPPNNDPPSSVVSNVVSVVSVVVSVVVD

Sequence (101 aa):
MEEPSVLDYVKSKLKFWQRGEKIIITTSATFSGVEEKVKIAEPSQPANLQPATAWPWRSLLALALALGGQRAFEPGGRSLGLGIALYFAAAALLIWAYWRG

Solvent-accessible surface area (backbone atoms only — not comparable to full-atom values): 6535 Å² total; per-residue (Å²): 136,89,74,84,51,72,65,53,56,54,52,53,66,71,37,68,90,56,82,76,72,71,81,74,79,73,86,72,88,75,81,83,85,83,83,89,85,88,91,85,90,82,78,89,69,79,73,81,71,68,83,72,78,72,78,63,58,50,54,52,49,17,50,52,33,35,55,53,14,52,59,25,64,39,88,93,72,60,32,66,68,60,16,51,52,28,39,51,52,15,51,54,41,36,53,52,35,66,77,74,108

Secondary structure (DSSP, 8-state):
--PPPHHHHHHHHH-GGGTT------------------------------------HHHHHHHHHHHHHHHHTSTTS--HHHHHHHHHHHHHHHHHHHH--

Mean predicted aligned error: 17.58 Å